Protein AF-M1YWL9-F1 (afdb_monomer)

Structure (mmCIF, N/CA/C/O backbone):
data_AF-M1YWL9-F1
#
_entry.id   AF-M1YWL9-F1
#
loop_
_atom_site.group_PDB
_atom_site.id
_atom_site.type_symbol
_atom_site.label_atom_id
_atom_site.label_alt_id
_atom_site.label_comp_id
_atom_site.label_asym_id
_atom_site.label_entity_id
_atom_site.label_seq_id
_atom_site.pdbx_PDB_ins_code
_atom_site.Cartn_x
_atom_site.Cartn_y
_atom_site.Cartn_z
_atom_site.occupancy
_atom_site.B_iso_or_equiv
_atom_site.auth_seq_id
_atom_site.auth_comp_id
_atom_site.auth_asym_id
_atom_site.auth_atom_id
_atom_site.pdbx_PDB_model_num
ATOM 1 N N . MET A 1 1 ? -3.212 -11.237 3.579 1.00 95.12 1 MET A N 1
ATOM 2 C CA . MET A 1 1 ? -3.595 -11.557 4.969 1.00 95.12 1 MET A CA 1
ATOM 3 C C . MET A 1 1 ? -4.582 -10.511 5.445 1.00 95.12 1 MET A C 1
ATOM 5 O O . MET A 1 1 ? -4.375 -9.344 5.145 1.00 95.12 1 MET A O 1
ATOM 9 N N . VAL A 1 2 ? -5.637 -10.910 6.146 1.00 97.06 2 VAL A N 1
ATOM 10 C CA . VAL A 1 2 ? -6.595 -9.984 6.765 1.00 97.06 2 VAL A CA 1
ATOM 11 C C . VAL A 1 2 ? -6.549 -10.223 8.266 1.00 97.06 2 VAL A C 1
ATOM 13 O O . VAL A 1 2 ? -6.513 -11.375 8.690 1.00 97.06 2 VAL A O 1
ATOM 16 N N . LEU A 1 3 ? -6.481 -9.147 9.043 1.00 97.94 3 LEU A N 1
ATOM 17 C CA . LEU A 1 3 ? -6.551 -9.178 10.497 1.00 97.94 3 LEU A CA 1
ATOM 18 C C . LEU A 1 3 ? -7.819 -8.462 10.941 1.00 97.94 3 LEU A C 1
ATOM 20 O O . LEU A 1 3 ? -8.090 -7.358 10.464 1.00 97.94 3 LEU A O 1
ATOM 24 N N . ASP A 1 4 ? -8.542 -9.078 11.868 1.00 97.88 4 ASP A N 1
ATOM 25 C CA . ASP A 1 4 ? -9.563 -8.402 12.659 1.00 97.88 4 ASP A CA 1
ATOM 26 C C . ASP A 1 4 ? -8.859 -7.582 13.748 1.00 97.88 4 ASP A C 1
ATOM 28 O O . ASP A 1 4 ? -8.010 -8.100 14.475 1.00 97.88 4 ASP A O 1
ATOM 32 N N . LEU A 1 5 ? -9.151 -6.286 13.787 1.00 98.25 5 LEU A N 1
ATOM 33 C CA . LEU A 1 5 ? -8.636 -5.335 14.770 1.00 98.25 5 LEU A CA 1
ATOM 34 C C . LEU A 1 5 ? -9.775 -4.728 15.599 1.00 98.25 5 LEU A C 1
ATOM 36 O O . LEU A 1 5 ? -9.586 -3.678 16.209 1.00 98.25 5 LEU A O 1
ATOM 40 N N . THR A 1 6 ? -10.959 -5.342 15.584 1.00 98.44 6 THR A N 1
ATOM 41 C CA . THR A 1 6 ? -12.119 -4.873 16.342 1.00 98.44 6 THR A CA 1
ATOM 42 C C . THR A 1 6 ? -11.807 -4.922 17.838 1.00 98.44 6 THR A C 1
ATOM 44 O O . THR A 1 6 ? -11.521 -5.984 18.392 1.00 98.44 6 THR A O 1
ATOM 47 N N . THR A 1 7 ? -11.854 -3.764 18.492 1.00 98.44 7 THR A N 1
ATOM 48 C CA . THR A 1 7 ? -11.787 -3.640 19.951 1.00 98.44 7 THR A CA 1
ATOM 49 C C . THR A 1 7 ? -13.187 -3.749 20.551 1.00 98.44 7 THR A C 1
ATOM 51 O O . THR A 1 7 ? -14.184 -3.558 19.856 1.00 98.44 7 THR A O 1
ATOM 54 N N . SER A 1 8 ? -13.283 -4.079 21.840 1.00 98.38 8 SER A N 1
ATOM 55 C CA . SER A 1 8 ? -14.573 -4.343 22.492 1.00 98.38 8 SER A CA 1
ATOM 56 C C . SER A 1 8 ? -15.528 -3.148 22.450 1.00 98.38 8 SER A C 1
ATOM 58 O O . SER A 1 8 ? -16.702 -3.324 22.161 1.00 98.38 8 SER A O 1
ATOM 60 N N . ASP A 1 9 ? -15.023 -1.93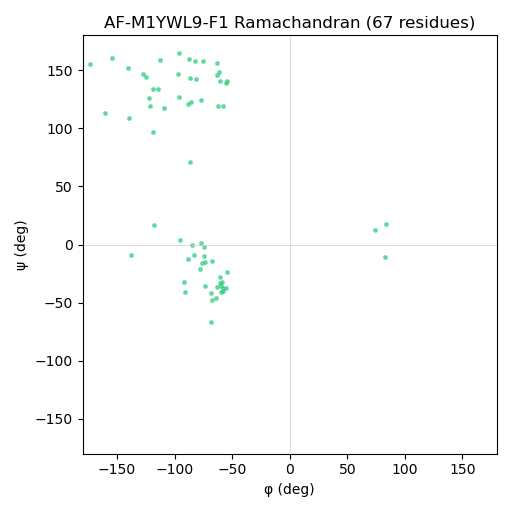3 22.666 1.00 98.50 9 ASP A N 1
ATOM 61 C CA . ASP A 1 9 ? -15.797 -0.687 22.606 1.00 98.50 9 ASP A CA 1
ATOM 62 C C . ASP A 1 9 ? -16.374 -0.415 21.207 1.00 98.50 9 ASP A C 1
ATOM 64 O O . ASP A 1 9 ? -17.505 0.048 21.065 1.00 98.50 9 ASP A O 1
ATOM 68 N N . ILE A 1 10 ? -15.619 -0.753 20.160 1.00 98.56 10 ILE A N 1
ATOM 69 C CA . ILE A 1 10 ? -16.058 -0.619 18.768 1.00 98.56 10 ILE A CA 1
ATOM 70 C C . ILE A 1 10 ? -17.090 -1.693 18.405 1.00 98.56 10 ILE A C 1
ATOM 72 O O . ILE A 1 10 ? -18.041 -1.403 17.675 1.00 98.56 10 ILE A O 1
ATOM 76 N N . ASP A 1 11 ? -16.938 -2.905 18.943 1.00 98.50 11 ASP A N 1
ATOM 77 C CA . ASP A 1 11 ? -17.906 -3.984 18.741 1.00 98.50 11 ASP A CA 1
ATOM 78 C C . ASP A 1 11 ? -19.243 -3.697 19.435 1.00 98.50 11 ASP A C 1
ATOM 80 O O . ASP A 1 11 ? -20.305 -3.881 18.845 1.00 98.50 11 ASP A O 1
ATOM 84 N N . GLU A 1 12 ? -19.204 -3.172 20.664 1.00 98.62 12 GLU A N 1
ATOM 85 C CA . GLU A 1 12 ? -20.392 -2.733 21.410 1.00 98.62 12 GLU A CA 1
ATOM 86 C C . GLU A 1 12 ? -21.154 -1.619 20.679 1.00 98.62 12 GLU A C 1
ATOM 88 O O . GLU A 1 12 ? -22.385 -1.579 20.710 1.00 98.62 12 GLU A O 1
ATOM 93 N N . ALA A 1 13 ? -20.438 -0.751 19.959 1.00 98.50 13 ALA A N 1
ATOM 94 C CA . ALA A 1 13 ? -21.031 0.257 19.084 1.00 98.50 13 ALA A CA 1
ATOM 95 C C . ALA A 1 13 ? -21.603 -0.318 17.766 1.00 98.50 13 ALA A C 1
ATOM 97 O O . ALA A 1 13 ? -22.171 0.433 16.971 1.00 98.50 13 ALA A O 1
ATOM 98 N N . GLY A 1 14 ? -21.479 -1.628 17.522 1.00 98.44 14 GLY A N 1
ATOM 99 C CA . GLY A 1 14 ? -22.010 -2.322 16.346 1.00 98.44 14 GLY A CA 1
ATOM 100 C C . GLY A 1 14 ? -21.113 -2.263 15.106 1.00 98.44 14 GLY A C 1
ATOM 101 O O . GLY A 1 14 ? -21.593 -2.507 13.996 1.00 98.44 14 GLY A O 1
ATOM 102 N N . PHE A 1 15 ? -19.826 -1.937 15.262 1.00 98.62 15 PHE A N 1
ATOM 103 C CA . PHE A 1 15 ? -18.874 -1.809 14.156 1.00 98.62 15 PHE A CA 1
ATOM 104 C C . PHE A 1 15 ? -17.790 -2.891 14.188 1.00 98.62 15 PHE A C 1
AT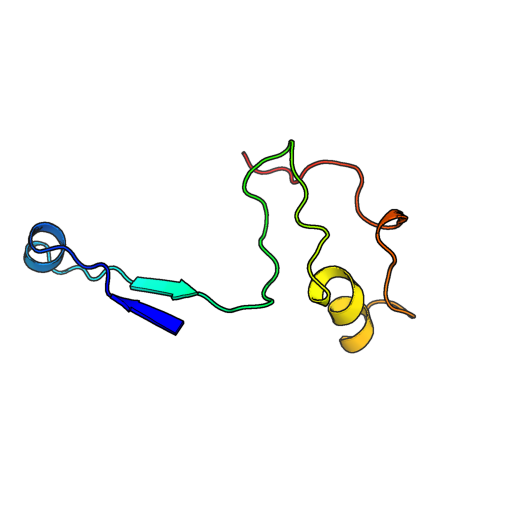OM 106 O O . PHE A 1 15 ? -17.477 -3.473 15.221 1.00 98.62 15 PHE A O 1
ATOM 113 N N . LYS A 1 16 ? -17.170 -3.134 13.028 1.00 98.25 16 LYS A N 1
ATOM 114 C CA . LYS A 1 16 ? -16.016 -4.029 12.870 1.00 98.25 16 LYS A CA 1
ATOM 115 C C . LYS A 1 16 ? -14.863 -3.293 12.204 1.00 98.25 16 LYS A C 1
ATOM 117 O O . LYS A 1 16 ? -15.079 -2.480 11.304 1.00 98.25 16 LYS A O 1
ATOM 122 N N . VAL A 1 17 ? -13.636 -3.610 12.608 1.00 98.38 17 VAL A N 1
ATOM 123 C CA . VAL A 1 17 ? -12.410 -3.020 12.055 1.00 98.38 17 VAL A CA 1
ATOM 124 C C . VAL A 1 17 ? -11.532 -4.129 11.506 1.00 98.38 17 VAL A C 1
ATOM 126 O O . VAL A 1 17 ? -11.175 -5.062 12.215 1.00 98.38 17 VAL A O 1
ATOM 129 N N . ALA A 1 18 ? -11.133 -4.012 10.243 1.00 98.12 18 ALA A N 1
ATOM 130 C CA . ALA A 1 18 ? -10.242 -4.971 9.608 1.00 98.12 18 ALA A CA 1
ATOM 131 C C . ALA A 1 18 ? -9.044 -4.273 8.966 1.00 98.12 18 ALA A C 1
ATOM 133 O O . ALA A 1 18 ? -9.159 -3.181 8.409 1.00 98.12 18 ALA A O 1
ATOM 134 N N . ARG A 1 19 ? -7.889 -4.944 8.980 1.00 97.56 19 ARG A N 1
ATOM 135 C CA . ARG A 1 19 ? -6.694 -4.536 8.237 1.00 97.56 19 ARG A CA 1
ATOM 136 C C . ARG A 1 19 ? -6.259 -5.634 7.283 1.00 97.56 19 ARG A C 1
ATOM 138 O O . ARG A 1 19 ? -5.877 -6.723 7.707 1.00 97.56 19 ARG A O 1
ATOM 145 N N . ALA A 1 20 ? -6.242 -5.320 5.993 1.00 97.06 20 ALA A N 1
ATOM 146 C CA . ALA A 1 20 ? -5.702 -6.197 4.965 1.00 97.06 20 ALA A CA 1
ATOM 147 C C . ALA A 1 20 ? -4.250 -5.822 4.633 1.00 97.06 20 ALA A C 1
ATOM 149 O O . ALA A 1 20 ? -3.946 -4.681 4.299 1.00 97.06 20 ALA A O 1
ATOM 150 N N . VAL A 1 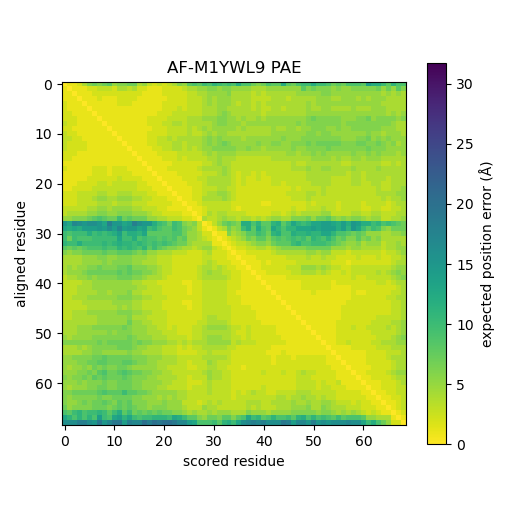21 ? -3.355 -6.805 4.689 1.00 95.69 21 VAL A N 1
ATOM 151 C CA . VAL A 1 21 ? -1.974 -6.713 4.209 1.00 95.69 21 VAL A CA 1
ATOM 152 C C . VAL A 1 21 ? -1.847 -7.576 2.962 1.00 95.69 21 VAL A C 1
ATOM 154 O O . VAL A 1 21 ? -2.019 -8.799 3.020 1.00 95.69 21 VAL A O 1
ATOM 157 N N . VAL A 1 22 ? -1.535 -6.945 1.832 1.00 95.75 22 VAL A N 1
ATOM 158 C CA . VAL A 1 22 ? -1.363 -7.612 0.537 1.00 95.75 22 VAL A CA 1
ATOM 159 C C . VAL A 1 22 ? 0.071 -7.374 0.055 1.00 95.75 22 VAL A C 1
ATOM 161 O O . VAL A 1 22 ? 0.360 -6.309 -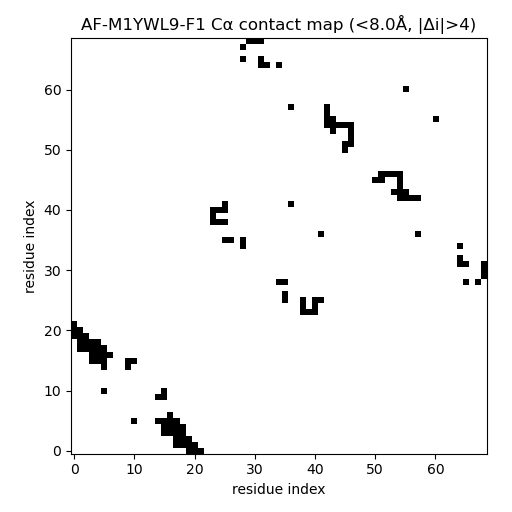0.494 1.00 95.75 22 VAL A O 1
ATOM 164 N N . PRO A 1 23 ? 0.991 -8.330 0.282 1.00 93.44 23 PRO A N 1
ATOM 165 C CA . PRO A 1 23 ? 2.380 -8.185 -0.130 1.00 93.44 23 PRO A CA 1
ATOM 166 C C . PRO A 1 23 ? 2.511 -7.886 -1.623 1.00 93.44 23 PRO A C 1
ATOM 168 O O . PRO A 1 23 ? 1.816 -8.461 -2.460 1.00 93.44 23 PRO A O 1
ATOM 171 N N . GLY A 1 24 ? 3.421 -6.973 -1.948 1.00 92.94 24 GLY A N 1
ATOM 172 C CA . GLY A 1 24 ? 3.713 -6.580 -3.319 1.00 92.94 24 GLY A CA 1
ATOM 173 C C . GLY A 1 24 ? 2.768 -5.538 -3.914 1.00 92.94 24 GLY A C 1
ATOM 174 O O . GLY A 1 24 ? 3.120 -5.017 -4.965 1.00 92.94 24 GLY A O 1
ATOM 175 N N . MET A 1 25 ? 1.628 -5.204 -3.288 1.00 94.62 25 MET A N 1
ATOM 176 C CA . MET A 1 25 ? 0.809 -4.041 -3.677 1.00 94.62 25 MET A CA 1
ATOM 177 C C . MET A 1 25 ? 1.596 -2.737 -3.522 1.00 94.62 25 MET A C 1
ATOM 179 O O . MET A 1 25 ? 2.448 -2.628 -2.643 1.00 94.62 25 MET A O 1
ATOM 183 N N . GLN A 1 26 ? 1.295 -1.759 -4.378 1.00 93.19 26 GLN A N 1
ATOM 184 C CA . GLN A 1 26 ? 1.952 -0.456 -4.348 1.00 93.19 26 GLN A CA 1
ATOM 185 C C . GLN A 1 26 ? 1.198 0.483 -3.398 1.00 93.19 26 GLN A C 1
ATOM 187 O O . GLN A 1 26 ? 0.007 0.710 -3.629 1.00 93.19 26 GLN A O 1
ATOM 192 N N . PRO A 1 27 ? 1.844 1.018 -2.347 1.00 89.94 27 PRO A N 1
ATOM 193 C CA . PRO A 1 27 ? 1.247 2.065 -1.524 1.00 89.94 27 PRO A CA 1
ATOM 194 C C . PRO A 1 27 ? 1.003 3.327 -2.360 1.00 89.94 27 PRO A C 1
ATOM 196 O O . PRO A 1 27 ? 1.785 3.613 -3.266 1.00 89.94 27 PRO A O 1
ATOM 199 N N . LEU A 1 28 ? -0.073 4.063 -2.064 1.00 83.88 28 LEU A N 1
ATOM 200 C CA . LEU A 1 28 ? -0.427 5.286 -2.791 1.00 83.88 28 LEU A CA 1
ATOM 201 C C . LEU A 1 28 ? 0.600 6.394 -2.514 1.00 83.88 28 LEU A C 1
ATOM 203 O O . LEU A 1 28 ? 1.356 6.751 -3.405 1.00 83.88 28 LEU A O 1
ATOM 207 N N . ASP A 1 29 ? 0.650 6.873 -1.275 1.00 76.69 29 ASP A N 1
ATOM 208 C CA . ASP A 1 29 ? 1.751 7.612 -0.656 1.00 76.69 29 ASP A CA 1
ATOM 209 C C . ASP A 1 29 ? 1.390 7.792 0.832 1.00 76.69 29 ASP A C 1
ATOM 211 O O . ASP A 1 29 ? 0.211 7.730 1.188 1.00 76.69 29 ASP A O 1
ATOM 215 N N . LEU A 1 30 ? 2.382 7.962 1.702 1.00 68.94 30 LEU A N 1
ATOM 216 C CA . LEU A 1 30 ? 2.193 8.258 3.134 1.00 68.94 30 LEU A CA 1
ATOM 217 C C . LEU A 1 30 ? 3.169 9.333 3.635 1.00 68.94 30 LEU A 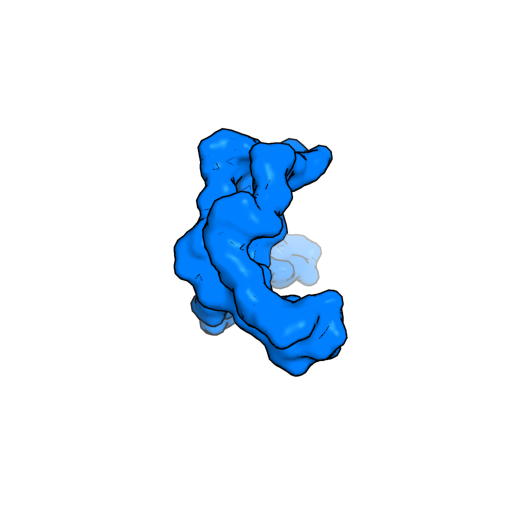C 1
ATOM 219 O O . LEU A 1 30 ? 3.077 9.748 4.790 1.00 68.94 30 LEU A O 1
ATOM 223 N N . ASN A 1 31 ? 4.157 9.724 2.821 1.00 78.75 31 ASN A N 1
ATOM 224 C CA . ASN A 1 31 ? 5.149 10.720 3.196 1.00 78.75 31 ASN A CA 1
ATOM 225 C C . ASN A 1 31 ? 5.831 11.298 1.949 1.00 78.75 31 ASN A C 1
ATOM 227 O O . ASN A 1 31 ? 6.661 10.637 1.330 1.00 78.75 31 ASN A O 1
ATOM 231 N N . HIS A 1 32 ? 5.591 12.580 1.671 1.00 82.44 32 HIS A N 1
ATOM 232 C CA . HIS A 1 32 ? 6.193 13.305 0.546 1.00 82.44 32 HIS A CA 1
ATOM 233 C C . HIS A 1 32 ? 7.733 13.252 0.493 1.00 82.44 32 HIS A C 1
ATOM 235 O O . HIS A 1 32 ? 8.319 13.425 -0.573 1.00 82.44 32 HIS A O 1
ATOM 241 N N . ALA A 1 33 ? 8.407 13.023 1.625 1.00 83.38 33 ALA A N 1
ATOM 242 C CA . ALA A 1 33 ? 9.861 12.920 1.694 1.00 83.38 33 ALA A CA 1
ATOM 243 C C . ALA A 1 33 ? 10.396 11.523 1.324 1.00 83.38 33 ALA A C 1
ATOM 245 O O . ALA A 1 33 ? 11.613 11.346 1.240 1.00 83.38 33 ALA A O 1
ATOM 246 N N . ARG A 1 34 ? 9.536 10.504 1.162 1.00 84.25 34 ARG A N 1
ATOM 247 C CA . ARG A 1 34 ? 9.957 9.116 0.913 1.00 84.25 34 ARG A CA 1
ATOM 248 C C . ARG A 1 34 ? 9.070 8.422 -0.111 1.00 84.25 34 ARG A C 1
ATOM 250 O O . ARG A 1 34 ? 7.967 7.991 0.194 1.00 84.25 34 ARG A O 1
ATOM 257 N N . GLN A 1 35 ? 9.624 8.195 -1.295 1.00 87.56 35 GLN A N 1
ATOM 258 C CA . GLN A 1 35 ? 8.944 7.458 -2.355 1.00 87.56 35 GLN A CA 1
ATOM 259 C C . GLN A 1 35 ? 9.045 5.934 -2.160 1.00 87.56 35 GLN A C 1
ATOM 261 O O . GLN A 1 35 ? 10.088 5.392 -1.787 1.00 87.56 35 GLN A O 1
ATOM 266 N N . HIS A 1 36 ? 7.970 5.214 -2.483 1.00 90.62 36 HIS A N 1
ATOM 267 C CA . HIS A 1 36 ? 7.922 3.748 -2.460 1.00 90.62 36 HIS A CA 1
ATOM 268 C C . HIS A 1 36 ? 8.406 3.134 -3.787 1.00 90.62 36 HIS A C 1
ATOM 270 O O . HIS A 1 36 ? 7.620 2.578 -4.554 1.00 90.62 36 HIS A O 1
ATOM 276 N N . LEU A 1 37 ? 9.711 3.224 -4.063 1.00 91.81 37 LEU A N 1
ATOM 277 C CA . LEU A 1 37 ? 10.305 2.813 -5.350 1.00 91.81 37 LEU A CA 1
ATOM 278 C C . LEU A 1 37 ? 10.724 1.333 -5.425 1.00 91.81 37 LEU A C 1
ATOM 280 O O . LEU A 1 37 ? 10.962 0.811 -6.509 1.00 91.81 37 LEU A O 1
ATOM 284 N N . GLY A 1 38 ? 10.763 0.612 -4.300 1.00 91.69 38 GLY A N 1
ATOM 285 C CA . GLY A 1 38 ? 11.232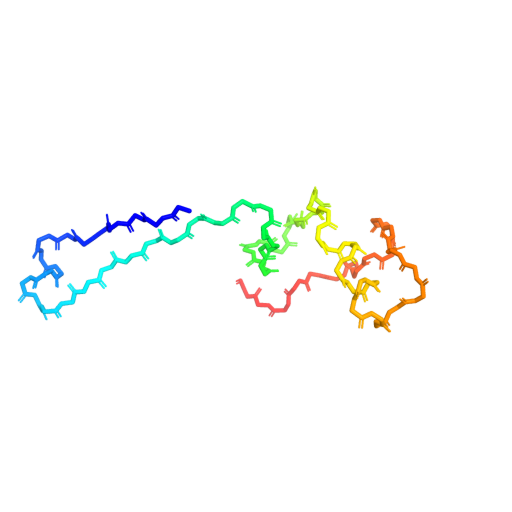 -0.785 -4.267 1.00 91.69 38 GLY A CA 1
ATOM 286 C C . GLY A 1 38 ? 10.261 -1.827 -4.851 1.00 91.69 38 GLY A C 1
ATOM 287 O O . GLY A 1 3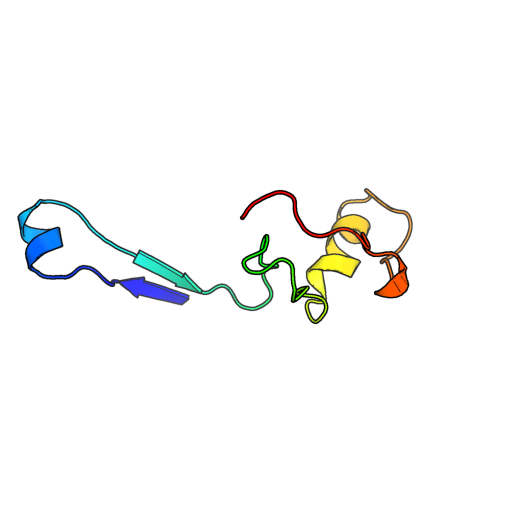8 ? 10.615 -2.997 -4.994 1.00 91.69 38 GLY A O 1
ATOM 288 N N . GLY A 1 39 ? 9.018 -1.446 -5.160 1.00 93.12 39 GLY A N 1
ATOM 289 C CA . GLY A 1 39 ? 7.977 -2.368 -5.615 1.00 93.12 39 GLY A CA 1
ATOM 290 C C . GLY A 1 39 ? 7.998 -2.615 -7.126 1.00 93.12 39 GLY A C 1
ATOM 291 O O . GLY A 1 39 ? 7.777 -1.702 -7.914 1.00 93.12 39 GLY A O 1
ATOM 292 N N . ARG A 1 40 ? 8.123 -3.878 -7.560 1.00 94.94 40 ARG A N 1
ATOM 293 C CA . ARG A 1 40 ? 8.106 -4.247 -8.997 1.00 94.94 40 ARG A CA 1
ATOM 294 C C . ARG A 1 40 ? 6.827 -3.845 -9.736 1.00 94.94 40 ARG A C 1
ATOM 296 O O . ARG A 1 40 ? 6.864 -3.547 -10.929 1.00 94.94 40 ARG A O 1
ATOM 303 N N . ARG A 1 41 ? 5.681 -3.845 -9.042 1.00 96.31 41 ARG A N 1
ATOM 304 C CA . ARG A 1 41 ? 4.379 -3.524 -9.650 1.00 96.31 41 ARG A CA 1
ATOM 305 C C . ARG A 1 41 ? 4.344 -2.126 -10.253 1.00 96.31 41 ARG A C 1
ATOM 307 O O . ARG A 1 41 ? 3.708 -1.964 -11.290 1.00 96.31 41 ARG A O 1
ATOM 314 N N . LEU A 1 42 ? 5.023 -1.164 -9.627 1.00 94.25 42 LEU A N 1
ATOM 315 C CA . LEU A 1 42 ? 5.090 0.218 -10.097 1.00 94.25 42 LEU A CA 1
ATOM 316 C C . LEU A 1 42 ? 5.597 0.294 -11.547 1.00 94.25 42 LEU A C 1
ATOM 318 O O . LEU A 1 42 ? 5.079 1.061 -12.354 1.00 94.25 42 LEU A O 1
ATOM 322 N N . TYR A 1 43 ? 6.555 -0.569 -11.886 1.00 96.25 43 TYR A N 1
ATOM 323 C CA . TYR A 1 43 ? 7.230 -0.601 -13.180 1.00 96.25 43 TYR A CA 1
ATOM 324 C C . TYR A 1 43 ? 6.552 -1.522 -14.197 1.00 96.25 43 TYR A C 1
ATOM 326 O O . TYR A 1 43 ? 6.457 -1.193 -15.380 1.00 96.25 43 TYR A O 1
ATOM 334 N N . GLU A 1 44 ? 6.093 -2.692 -13.748 1.00 97.44 44 GLU A N 1
ATOM 335 C CA . GLU A 1 44 ? 5.653 -3.774 -14.636 1.00 97.44 44 GLU A CA 1
ATOM 336 C C . GLU A 1 44 ? 4.154 -3.742 -14.954 1.00 97.44 44 GLU A C 1
ATOM 338 O O . GLU A 1 44 ? 3.752 -4.165 -16.038 1.00 97.44 44 GLU A O 1
ATOM 343 N N . VAL A 1 45 ? 3.308 -3.274 -14.028 1.00 97.56 45 VAL A N 1
ATOM 344 C CA . VAL A 1 45 ? 1.846 -3.317 -14.206 1.00 97.56 45 VAL A CA 1
ATOM 345 C C . VAL A 1 45 ? 1.379 -2.455 -15.382 1.00 97.56 45 VAL A C 1
ATOM 347 O O . VAL A 1 45 ? 0.616 -2.982 -16.191 1.00 97.56 45 VAL A O 1
ATOM 350 N N . PRO A 1 46 ? 1.843 -1.200 -15.561 1.00 97.06 46 PRO A N 1
ATOM 351 C CA . PRO A 1 46 ? 1.429 -0.395 -16.711 1.00 97.06 46 PRO A CA 1
ATOM 352 C C . PRO A 1 46 ? 1.749 -1.067 -18.053 1.00 97.06 46 PRO A C 1
ATOM 354 O O . PRO A 1 46 ? 0.942 -1.007 -18.977 1.00 97.06 46 PRO A O 1
ATOM 357 N N . TYR A 1 47 ? 2.893 -1.756 -18.146 1.00 97.94 47 TYR A N 1
ATOM 358 C CA . TYR A 1 47 ? 3.279 -2.515 -19.338 1.00 97.94 47 TYR A CA 1
ATOM 359 C C . TYR A 1 47 ? 2.371 -3.726 -19.568 1.00 97.94 47 TYR A C 1
ATOM 361 O O . TYR A 1 47 ? 1.854 -3.906 -20.665 1.00 97.94 47 TYR A O 1
ATOM 369 N N . ARG A 1 48 ? 2.113 -4.530 -18.526 1.00 98.19 48 ARG A N 1
ATOM 370 C CA . ARG A 1 48 ? 1.222 -5.703 -18.618 1.00 98.19 48 ARG A CA 1
ATOM 371 C C . ARG A 1 48 ? -0.209 -5.343 -19.019 1.00 98.19 48 ARG A C 1
ATOM 373 O O . ARG A 1 48 ? -0.890 -6.168 -19.613 1.00 98.19 48 ARG A O 1
ATOM 380 N N . LEU A 1 49 ? -0.653 -4.133 -18.686 1.00 98.31 49 LEU A N 1
ATOM 381 C CA . LEU A 1 49 ? -1.958 -3.597 -19.078 1.00 98.31 49 LEU A CA 1
ATOM 382 C C . LEU A 1 49 ? -1.958 -2.941 -20.471 1.00 98.31 49 LEU A C 1
ATOM 384 O O . LEU A 1 49 ? -2.996 -2.448 -20.899 1.00 98.31 49 LEU A O 1
ATOM 388 N N . GLY A 1 50 ? -0.819 -2.899 -21.172 1.00 98.19 50 GLY A N 1
ATOM 389 C CA . GLY A 1 50 ? -0.700 -2.285 -22.497 1.00 98.19 50 GLY A CA 1
ATOM 390 C C . GLY A 1 50 ? -0.715 -0.751 -22.499 1.00 98.19 50 GLY A C 1
ATOM 391 O O . GLY A 1 50 ? -0.847 -0.149 -23.559 1.00 98.19 50 GLY A O 1
ATOM 392 N N . LEU A 1 51 ? -0.569 -0.102 -21.338 1.00 97.88 51 LEU A N 1
ATOM 393 C CA . LEU A 1 51 ? -0.585 1.364 -21.216 1.00 97.88 51 LEU A CA 1
ATOM 394 C C . LEU A 1 51 ? 0.738 2.011 -21.649 1.00 97.88 51 LEU A C 1
ATOM 396 O O . LEU A 1 51 ? 0.795 3.205 -21.932 1.00 97.88 51 LEU A O 1
ATOM 400 N N . VAL A 1 52 ? 1.820 1.233 -21.658 1.00 97.50 52 VAL A N 1
ATOM 401 C CA . VAL A 1 52 ? 3.160 1.649 -22.084 1.00 97.50 52 VAL A CA 1
ATOM 402 C C . VAL A 1 52 ? 3.819 0.517 -22.869 1.00 97.50 52 VAL A C 1
ATOM 404 O O . VAL A 1 52 ? 3.536 -0.651 -22.623 1.00 97.50 52 VAL A O 1
ATOM 407 N N . GLY A 1 53 ? 4.732 0.847 -23.787 1.00 98.12 53 GLY A N 1
ATOM 408 C CA . GLY A 1 53 ? 5.392 -0.147 -24.648 1.00 98.12 53 GLY A CA 1
ATOM 409 C C . GLY A 1 53 ? 6.451 -1.020 -23.959 1.00 98.12 53 GLY A C 1
ATOM 410 O O . GLY A 1 53 ? 6.840 -2.045 -24.509 1.00 98.12 53 GLY A O 1
ATOM 411 N N . ARG A 1 54 ? 6.922 -0.636 -22.764 1.00 97.81 54 ARG A N 1
ATOM 412 C CA . ARG A 1 54 ? 7.876 -1.405 -21.945 1.00 97.81 54 ARG A CA 1
ATOM 413 C C . ARG A 1 54 ? 7.731 -1.071 -20.457 1.00 97.81 54 ARG A C 1
ATOM 415 O O . ARG A 1 54 ? 7.226 0.012 -20.146 1.00 97.81 54 ARG A O 1
ATOM 422 N N . PRO A 1 55 ? 8.209 -1.932 -19.539 1.00 97.88 55 PRO A N 1
ATOM 423 C CA . PRO A 1 55 ? 8.369 -1.548 -18.143 1.00 97.88 55 PRO A CA 1
ATOM 424 C C . PRO A 1 55 ? 9.221 -0.281 -18.016 1.00 97.88 55 PRO A C 1
ATOM 426 O O . PRO A 1 55 ? 10.195 -0.086 -18.755 1.00 97.88 55 PRO A O 1
ATOM 429 N N . ARG A 1 56 ? 8.830 0.594 -17.091 1.00 96.12 56 ARG A N 1
ATOM 430 C CA . ARG A 1 56 ? 9.592 1.807 -16.776 1.00 96.12 56 ARG A CA 1
ATOM 431 C C . ARG A 1 56 ? 10.727 1.501 -15.805 1.00 96.12 56 ARG A C 1
ATOM 433 O O . ARG A 1 56 ? 10.676 0.523 -15.068 1.00 96.12 56 ARG A O 1
ATOM 440 N N . THR A 1 57 ? 11.732 2.358 -15.801 1.00 95.56 57 THR A N 1
ATOM 441 C CA . THR A 1 57 ? 12.834 2.365 -14.838 1.00 95.56 57 THR A CA 1
ATOM 442 C C . THR A 1 57 ? 12.559 3.361 -13.712 1.00 95.56 57 THR A C 1
ATOM 444 O O . THR A 1 57 ? 11.689 4.224 -13.836 1.00 95.56 57 THR A O 1
ATOM 447 N N . GLU A 1 58 ? 13.305 3.258 -12.614 1.00 94.75 58 GLU A N 1
ATOM 448 C CA . GLU A 1 58 ? 13.168 4.157 -11.460 1.00 94.75 58 GLU A CA 1
ATOM 449 C C . GLU A 1 58 ? 13.369 5.637 -11.834 1.00 94.75 58 GLU A C 1
ATOM 451 O O . GLU A 1 58 ? 12.585 6.488 -11.424 1.00 94.75 58 GLU A O 1
ATOM 456 N N . HIS A 1 59 ? 14.332 5.942 -12.709 1.00 94.38 59 HIS A N 1
ATOM 457 C CA . HIS A 1 59 ? 14.605 7.308 -13.180 1.00 94.38 59 HIS A CA 1
ATOM 458 C C . HIS A 1 59 ? 13.494 7.919 -14.051 1.00 94.38 59 HIS A C 1
ATOM 460 O O . HIS A 1 59 ? 13.495 9.122 -14.288 1.00 94.38 59 HIS A O 1
ATOM 466 N N . GLU A 1 60 ? 12.552 7.109 -14.541 1.00 94.94 60 GLU A N 1
ATOM 467 C CA . GLU A 1 60 ? 11.408 7.559 -15.347 1.00 94.94 60 GLU A CA 1
ATOM 468 C C . GLU A 1 60 ? 10.147 7.794 -14.495 1.00 94.94 60 GLU A C 1
ATOM 470 O O . GLU A 1 60 ? 9.061 8.040 -15.034 1.00 94.94 60 GLU A O 1
ATOM 475 N N . MET A 1 61 ? 10.253 7.649 -13.170 1.00 92.25 61 MET A N 1
ATOM 476 C CA . MET A 1 61 ? 9.153 7.900 -12.243 1.00 92.25 61 MET A CA 1
ATOM 477 C C . MET A 1 61 ? 8.915 9.399 -12.053 1.00 92.25 61 MET A C 1
ATOM 479 O O . MET A 1 61 ? 9.789 10.226 -12.303 1.00 92.25 61 MET A O 1
ATOM 483 N N . ASN A 1 62 ? 7.704 9.752 -11.615 1.00 90.94 62 ASN A N 1
ATOM 484 C CA . ASN A 1 62 ? 7.357 11.137 -11.311 1.00 90.94 62 ASN A CA 1
ATOM 485 C C . ASN A 1 62 ? 8.315 11.690 -10.232 1.00 90.94 62 ASN A C 1
ATOM 487 O O . ASN A 1 62 ? 8.335 11.137 -9.128 1.00 90.94 62 ASN A O 1
ATOM 491 N N . PRO A 1 63 ? 9.094 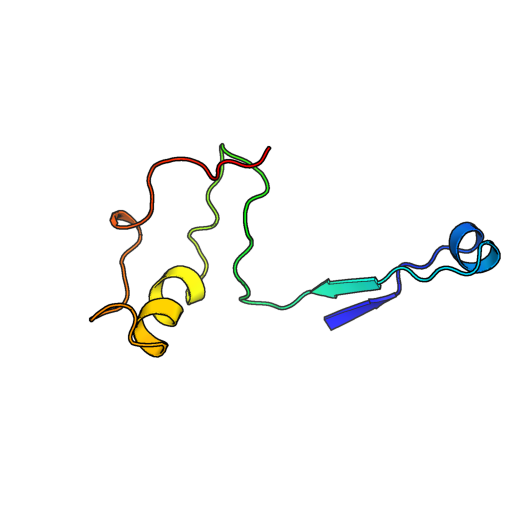12.753 -10.515 1.00 89.56 63 PRO A N 1
ATOM 492 C CA . PRO A 1 63 ? 10.010 13.327 -9.532 1.00 89.56 63 PRO A CA 1
ATOM 493 C C . PRO A 1 63 ? 9.278 14.165 -8.479 1.00 89.56 63 PRO A C 1
ATOM 495 O O . PRO A 1 63 ? 9.853 14.495 -7.446 1.00 89.56 63 PRO A O 1
ATOM 498 N N . TYR A 1 64 ? 8.024 14.540 -8.744 1.00 89.62 64 TYR A N 1
ATOM 499 C CA . TYR A 1 64 ? 7.221 15.337 -7.833 1.00 89.62 64 TYR A CA 1
ATOM 500 C C . TYR A 1 64 ? 6.504 14.444 -6.815 1.00 89.62 64 TYR A C 1
ATOM 502 O O . TYR A 1 64 ? 6.053 13.348 -7.171 1.00 89.62 64 TYR A O 1
ATOM 510 N N . PRO A 1 65 ? 6.372 14.906 -5.560 1.00 87.38 65 PRO A N 1
ATOM 511 C CA . PRO A 1 65 ? 5.669 14.159 -4.527 1.00 87.38 65 PRO A CA 1
ATOM 512 C C . PRO A 1 65 ? 4.192 13.969 -4.885 1.00 87.38 65 PRO A C 1
ATOM 514 O O . PRO A 1 65 ? 3.609 14.753 -5.644 1.00 87.38 65 PRO A O 1
ATOM 517 N N . HIS A 1 66 ? 3.575 12.929 -4.323 1.00 86.88 66 HIS A N 1
ATOM 518 C CA . HIS A 1 66 ? 2.136 12.736 -4.442 1.00 86.88 66 HIS A CA 1
ATOM 519 C C . HIS A 1 66 ? 1.384 13.932 -3.820 1.00 86.88 66 HIS A C 1
ATOM 521 O O . HIS A 1 66 ? 1.804 14.442 -2.783 1.00 86.88 66 HIS A O 1
ATOM 527 N N . PRO A 1 67 ? 0.274 14.403 -4.417 1.00 84.06 67 PRO A N 1
ATOM 528 C CA . PRO A 1 67 ? -0.384 15.651 -4.011 1.00 84.06 67 PRO A CA 1
ATOM 529 C C . PRO A 1 67 ? -1.229 15.566 -2.726 1.00 84.06 67 PRO A C 1
ATOM 531 O O . PRO A 1 67 ? -1.860 16.558 -2.366 1.00 84.06 67 PRO A O 1
ATOM 534 N N . PHE A 1 68 ? -1.290 14.410 -2.056 1.00 75.12 68 PHE A N 1
ATOM 535 C CA . PHE A 1 68 ? -2.017 14.264 -0.786 1.00 75.12 68 PHE A CA 1
ATOM 536 C C . PHE A 1 68 ? -1.056 14.396 0.405 1.00 75.12 68 PHE A C 1
ATOM 538 O O . PHE A 1 68 ? 0.105 14.011 0.262 1.00 75.12 68 PHE A O 1
ATOM 545 N N . PRO A 1 69 ? -1.523 14.950 1.540 1.00 66.62 69 PRO A N 1
ATOM 546 C CA . PRO A 1 69 ? -0.730 15.057 2.763 1.00 66.62 69 PRO A CA 1
ATOM 547 C C . PRO A 1 69 ? -0.341 13.694 3.345 1.00 66.62 69 PRO A C 1
ATOM 549 O O . PRO A 1 69 ? -1.140 12.738 3.208 1.00 66.62 69 PRO A O 1
#

Mean predicted aligned error: 4.05 Å

Radius of gyration: 17.39 Å; Cα contacts (8 Å, |Δi|>4): 66; chains: 1; bounding box: 37×27×47 Å

Secondary structure (DSSP, 8-state):
-EEE---HHHHHTT---EEE--TTPPP--S-TT---TT-HHHHHHHHHTTSSSSPPPGGGS--SPPS--

Sequence (69 aa):
MVLDLTTSDIDEAGFKVARAVVPGMQPLDLNHARQHLGGR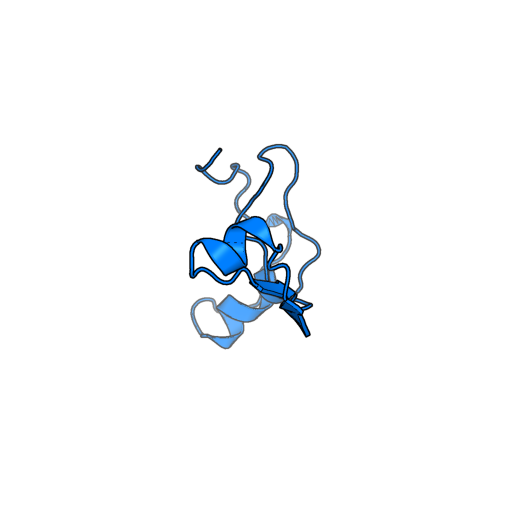RLYEVPYRLGLVGRPRTEHEMNPYPHPFP

pLDDT: mean 93.09, std 7.14, range [66.62, 98.62]

Solvent-accessible surface area (backbone atoms only — not comparable to full-atom values): 4678 Å² total; per-residue (Å²): 92,76,44,82,65,57,46,70,74,46,43,75,73,74,46,81,41,74,50,76,51,64,90,70,65,79,78,91,78,83,44,76,93,57,83,86,77,87,45,66,50,78,29,42,48,49,26,78,71,66,78,38,99,56,61,58,57,81,90,74,50,80,89,65,61,68,94,69,126

Organism: Nitrospina gracilis (strain 3/211) (NCBI:txid1266370)

InterPro domains:
  IPR003776 YcaO-like domain [PS51664] (1-69)

Nearest PDB structures (foldseek):
  4v1u-assembly1_A  TM=7.955E-01  e=1.125E-02  Lyngbya aestuarii
  4v1v-assembly1_A  TM=8.037E-01  e=1.494E-02  Lyngbya aestuarii
  7u58-assembly1_B  TM=8.041E-01  e=2.454E-02  Desmonostoc sp. PCC 7906

Foldseek 3Di:
DKDWPDDPVQVVVVDTDMDDDDPLDADPDDDQVDHPQPRPCQFCVCCVVVVDVHGDDSVPDDPGGDPDD